Protein AF-A0A3D1ZH18-F1 (afdb_monomer_lite)

pLDDT: mean 95.54, std 3.6, range [78.88, 98.81]

Sequence (81 aa):
YATIKGFGEYGPQSDYKGFEFVAQAVGGAMATTGHPDRPPVSIAPGVGDSGSGLHAAIGILAALHKRERTDKGQKVEVSMQ

Radius of gyration: 15.37 Å; chains: 1; bounding box: 36×19×43 Å

Structure (mmCIF, N/CA/C/O backbone):
data_AF-A0A3D1ZH18-F1
#
_entry.id   AF-A0A3D1ZH18-F1
#
loop_
_atom_site.group_PDB
_atom_site.id
_atom_site.type_symbol
_atom_site.label_atom_id
_atom_site.label_alt_id
_atom_site.label_comp_id
_atom_site.label_asym_id
_atom_site.label_entity_id
_atom_site.label_seq_id
_atom_site.pdbx_PDB_ins_code
_atom_site.Cartn_x
_atom_site.Cartn_y
_atom_site.Cartn_z
_atom_site.occupancy
_atom_site.B_iso_or_equiv
_atom_site.auth_seq_id
_atom_site.auth_comp_id
_atom_site.auth_asym_id
_atom_site.auth_atom_id
_atom_site.pdbx_PDB_model_num
ATOM 1 N N . TYR A 1 1 ? -9.973 -4.006 12.744 1.00 96.50 1 TYR A N 1
ATOM 2 C CA . TYR A 1 1 ? -9.691 -4.902 11.605 1.00 96.50 1 TYR A CA 1
ATOM 3 C C . TYR A 1 1 ? -8.657 -4.214 10.737 1.00 96.50 1 TYR A C 1
ATOM 5 O O . TYR A 1 1 ? -8.821 -3.023 10.491 1.00 96.50 1 TYR A O 1
ATOM 13 N N . ALA A 1 2 ? -7.597 -4.918 10.349 1.00 97.81 2 ALA A N 1
ATOM 14 C CA . ALA A 1 2 ? -6.556 -4.389 9.477 1.00 97.81 2 ALA A CA 1
ATOM 15 C C . ALA A 1 2 ? -6.387 -5.318 8.273 1.00 97.81 2 ALA A C 1
ATOM 17 O O . ALA A 1 2 ? -6.491 -6.533 8.434 1.00 97.81 2 ALA A O 1
ATOM 18 N N . THR A 1 3 ? -6.157 -4.745 7.097 1.00 97.62 3 THR A N 1
ATOM 19 C CA . THR A 1 3 ? -5.957 -5.489 5.851 1.00 97.62 3 THR A CA 1
ATOM 20 C C . THR A 1 3 ? -4.811 -4.881 5.051 1.00 97.62 3 THR A C 1
ATOM 22 O O . THR A 1 3 ? -4.627 -3.662 5.050 1.00 97.62 3 THR A O 1
ATOM 25 N N . ILE A 1 4 ? -4.045 -5.744 4.390 1.00 97.62 4 ILE A N 1
ATOM 26 C CA . ILE A 1 4 ? -3.005 -5.368 3.435 1.00 97.62 4 ILE A CA 1
ATOM 27 C C . ILE A 1 4 ? -3.401 -5.984 2.095 1.00 97.62 4 ILE A C 1
ATOM 29 O O . ILE A 1 4 ? -3.694 -7.179 2.021 1.00 97.62 4 ILE A O 1
ATOM 33 N N . LYS A 1 5 ? -3.423 -5.169 1.043 1.00 96.62 5 LYS A N 1
ATOM 34 C CA . LYS A 1 5 ? -3.709 -5.595 -0.332 1.00 96.62 5 LYS A CA 1
ATOM 35 C C . LYS A 1 5 ? -2.660 -5.042 -1.284 1.00 96.62 5 LYS A C 1
ATOM 37 O O . LYS A 1 5 ? -2.082 -4.001 -1.017 1.00 96.62 5 LYS A O 1
ATOM 42 N N . GLY A 1 6 ? -2.482 -5.675 -2.444 1.00 96.56 6 GLY A N 1
ATOM 43 C CA . GLY A 1 6 ? -1.616 -5.133 -3.499 1.00 96.56 6 GLY A CA 1
ATOM 44 C C . GLY A 1 6 ? -1.994 -3.703 -3.893 1.00 96.56 6 GLY A C 1
ATOM 45 O O . GLY A 1 6 ? -1.165 -2.803 -3.825 1.00 96.56 6 GLY A O 1
ATOM 46 N N . PHE A 1 7 ? -3.273 -3.500 -4.216 1.00 97.06 7 PHE A N 1
ATOM 47 C CA . PHE A 1 7 ? -3.798 -2.264 -4.810 1.00 97.06 7 PHE A CA 1
ATOM 48 C C . PHE A 1 7 ? -4.974 -1.659 -4.020 1.00 97.06 7 PHE A C 1
ATOM 50 O O . PHE A 1 7 ? -5.776 -0.915 -4.574 1.00 97.06 7 PHE A O 1
ATOM 57 N N . GLY A 1 8 ? -5.105 -2.000 -2.734 1.00 95.50 8 GLY A N 1
ATOM 58 C CA . GLY A 1 8 ? -6.241 -1.573 -1.907 1.00 95.50 8 GLY A CA 1
ATOM 59 C C . GLY A 1 8 ? -7.544 -2.322 -2.208 1.00 95.50 8 GLY A C 1
ATOM 60 O O . GLY A 1 8 ? -7.591 -3.262 -3.006 1.00 95.50 8 GLY A O 1
ATOM 61 N N . GLU A 1 9 ? -8.614 -1.965 -1.504 1.00 95.31 9 GLU A N 1
ATOM 62 C CA . GLU A 1 9 ? -9.928 -2.603 -1.652 1.00 95.31 9 GLU A CA 1
ATOM 63 C C . GLU A 1 9 ? -10.824 -1.976 -2.716 1.00 95.31 9 GLU A C 1
ATOM 65 O O . GLU A 1 9 ? -11.835 -2.573 -3.084 1.00 95.31 9 GLU A O 1
ATOM 70 N N . TYR A 1 10 ? -10.463 -0.797 -3.210 1.00 95.06 10 TYR A N 1
ATOM 71 C CA . TYR A 1 10 ? -11.242 -0.033 -4.173 1.00 95.06 10 TYR A CA 1
ATOM 72 C C . TYR A 1 10 ? -10.361 0.479 -5.313 1.00 95.06 10 TYR A C 1
ATOM 74 O O . TYR A 1 10 ? -9.138 0.515 -5.219 1.00 95.06 10 TYR A O 1
ATOM 82 N N . GLY A 1 11 ? -11.005 0.910 -6.395 1.00 94.88 11 GLY A N 1
ATOM 83 C CA . GLY A 1 11 ? -10.327 1.416 -7.584 1.00 94.88 11 GLY A CA 1
ATOM 84 C C . GLY A 1 11 ? -10.126 0.350 -8.666 1.00 94.88 11 GLY A C 1
ATOM 85 O O . GLY A 1 11 ? -10.444 -0.820 -8.472 1.00 94.88 11 GLY A O 1
ATOM 86 N N . PRO A 1 12 ? -9.615 0.750 -9.839 1.00 96.25 12 PRO A N 1
ATOM 87 C CA . PRO A 1 12 ? -9.610 -0.088 -11.041 1.00 96.25 12 PRO A CA 1
ATOM 88 C C . PRO A 1 12 ? -8.711 -1.330 -10.945 1.00 96.25 12 PRO A C 1
ATOM 90 O O . PRO A 1 12 ? -8.849 -2.239 -11.756 1.00 96.25 12 PRO A O 1
ATOM 93 N N . GLN A 1 13 ? -7.784 -1.369 -9.984 1.00 95.94 13 GLN A N 1
ATOM 94 C CA . GLN A 1 13 ? -6.801 -2.445 -9.819 1.00 95.94 13 GLN A CA 1
ATOM 95 C C . GLN A 1 13 ? -7.048 -3.295 -8.560 1.00 95.94 13 GLN A C 1
ATOM 97 O O . GLN A 1 13 ? -6.243 -4.174 -8.266 1.00 95.94 13 GLN A O 1
ATOM 102 N N . SER A 1 14 ? -8.145 -3.080 -7.820 1.00 96.38 14 SER A N 1
ATOM 103 C CA . SER A 1 14 ? -8.407 -3.721 -6.513 1.00 96.38 14 SER A CA 1
ATOM 104 C C . SER A 1 14 ? -8.445 -5.255 -6.536 1.00 96.38 14 SER A C 1
ATOM 106 O O . SER A 1 14 ? -8.255 -5.902 -5.499 1.00 96.38 14 SER A O 1
ATOM 108 N N . ASP A 1 15 ? -8.698 -5.829 -7.714 1.00 96.44 15 ASP A N 1
ATOM 109 C CA . ASP A 1 15 ? -8.792 -7.274 -7.946 1.00 96.44 15 ASP A CA 1
ATOM 110 C C . ASP A 1 15 ? -7.467 -7.888 -8.422 1.00 96.44 15 ASP A C 1
ATOM 112 O O . ASP A 1 15 ? -7.349 -9.107 -8.579 1.00 96.44 15 ASP A O 1
ATOM 116 N N . TYR A 1 16 ? -6.443 -7.064 -8.653 1.00 96.50 16 TYR A N 1
ATOM 117 C CA . TYR A 1 16 ? -5.134 -7.541 -9.077 1.00 96.50 16 TYR A CA 1
ATOM 118 C C . TYR A 1 16 ? -4.375 -8.137 -7.891 1.00 96.50 16 TYR A C 1
ATOM 120 O O . TYR A 1 16 ? -4.420 -7.647 -6.760 1.00 96.50 16 TYR A O 1
ATOM 128 N N . LYS A 1 17 ? -3.625 -9.209 -8.158 1.00 93.75 17 LYS A N 1
ATOM 129 C CA . LYS A 1 17 ? -2.743 -9.814 -7.156 1.00 93.75 17 LYS A CA 1
ATOM 130 C C . LYS A 1 17 ? -1.506 -8.935 -6.967 1.00 93.75 17 LYS A C 1
ATOM 132 O O . LYS A 1 17 ? -0.828 -8.612 -7.940 1.00 93.75 17 LYS A O 1
ATOM 137 N N . GLY A 1 18 ? -1.210 -8.583 -5.719 1.00 92.50 18 GLY A N 1
ATOM 138 C CA . GLY A 1 18 ? 0.030 -7.914 -5.328 1.00 92.50 18 GLY A CA 1
ATOM 139 C C . GLY A 1 18 ? 1.044 -8.913 -4.787 1.00 92.50 18 GLY A C 1
ATOM 140 O O . GLY A 1 18 ? 0.691 -9.779 -3.993 1.00 92.50 18 GLY A O 1
ATOM 141 N N . PHE A 1 19 ? 2.289 -8.772 -5.224 1.00 93.44 19 PHE A N 1
ATOM 142 C CA . PHE A 1 19 ? 3.464 -9.462 -4.693 1.00 93.44 19 PHE A CA 1
ATOM 143 C C . PHE A 1 19 ? 4.607 -8.452 -4.628 1.00 93.44 19 PHE A C 1
ATOM 145 O O . PHE A 1 19 ? 4.562 -7.455 -5.352 1.00 93.44 19 PHE A O 1
ATOM 152 N N . GLU A 1 20 ? 5.637 -8.733 -3.832 1.00 94.94 20 GLU A N 1
ATOM 153 C CA . GLU A 1 20 ? 6.804 -7.868 -3.614 1.00 94.94 20 GLU A CA 1
ATOM 154 C C . GLU A 1 20 ? 7.248 -7.075 -4.859 1.00 94.94 20 GLU A C 1
ATOM 156 O O . GLU A 1 20 ? 7.187 -5.848 -4.883 1.00 94.94 20 GLU A O 1
ATOM 161 N N . PHE A 1 21 ? 7.635 -7.761 -5.939 1.00 94.69 21 PHE A N 1
ATOM 162 C CA . PHE A 1 21 ? 8.162 -7.094 -7.136 1.00 94.69 21 PHE A CA 1
ATOM 163 C C . PHE A 1 21 ? 7.111 -6.292 -7.906 1.00 94.69 21 PHE A C 1
ATOM 165 O O . PHE A 1 21 ? 7.442 -5.284 -8.526 1.00 94.69 21 PHE A O 1
ATOM 172 N N . VAL A 1 22 ? 5.843 -6.713 -7.857 1.00 95.19 22 VAL A N 1
ATOM 173 C CA . VAL A 1 22 ? 4.744 -5.950 -8.462 1.00 95.19 22 VAL A CA 1
ATOM 174 C C . VAL A 1 22 ? 4.590 -4.632 -7.716 1.00 95.19 22 VAL A C 1
ATOM 176 O O . VAL A 1 22 ? 4.565 -3.589 -8.358 1.00 95.19 22 VAL 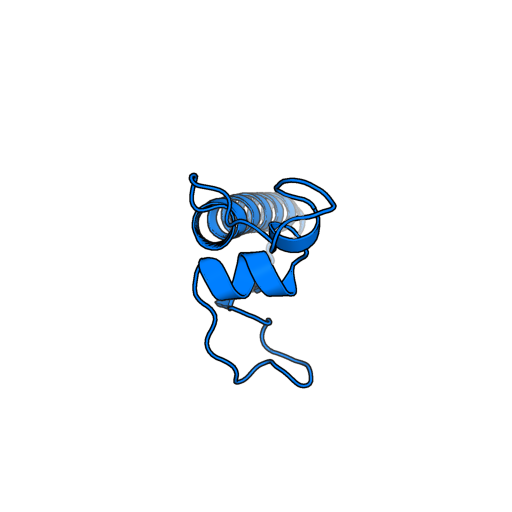A O 1
ATOM 179 N N . ALA A 1 23 ? 4.565 -4.674 -6.382 1.00 95.38 23 ALA A N 1
ATOM 180 C CA . ALA A 1 23 ? 4.466 -3.493 -5.531 1.00 95.38 23 ALA A CA 1
ATOM 181 C C . ALA A 1 23 ? 5.621 -2.513 -5.774 1.00 95.38 23 ALA A C 1
ATOM 183 O O . ALA A 1 23 ? 5.383 -1.334 -6.020 1.00 95.38 23 ALA A O 1
ATOM 184 N N . GLN A 1 24 ? 6.866 -3.002 -5.829 1.00 96.00 24 GLN A N 1
ATOM 185 C CA . GLN A 1 24 ? 8.010 -2.139 -6.137 1.00 96.00 24 GLN A CA 1
ATOM 186 C C . GLN A 1 24 ? 7.924 -1.493 -7.528 1.00 96.00 24 GLN A C 1
ATOM 188 O O . GLN A 1 24 ? 8.340 -0.344 -7.705 1.00 96.00 24 GLN A O 1
ATOM 193 N N . ALA A 1 25 ? 7.423 -2.228 -8.524 1.00 94.62 25 ALA A N 1
ATOM 194 C CA . ALA A 1 25 ? 7.270 -1.712 -9.877 1.00 94.62 25 ALA A CA 1
ATOM 195 C C . ALA A 1 25 ? 6.186 -0.628 -9.940 1.00 94.62 25 ALA A C 1
ATOM 197 O O . ALA A 1 25 ? 6.430 0.454 -10.472 1.00 94.62 25 ALA A O 1
ATOM 198 N N . VAL A 1 26 ? 5.005 -0.898 -9.374 1.00 95.38 26 VAL A N 1
ATOM 199 C CA . VAL A 1 26 ? 3.858 0.019 -9.454 1.00 95.38 26 VAL A CA 1
ATOM 200 C C . VAL A 1 26 ? 3.964 1.212 -8.501 1.00 95.38 26 VAL A C 1
ATOM 202 O O . VAL A 1 26 ? 3.380 2.256 -8.791 1.00 95.38 26 VAL A O 1
ATOM 205 N N . GLY A 1 27 ? 4.729 1.084 -7.414 1.00 93.31 27 GLY A N 1
ATOM 206 C CA . GLY A 1 27 ? 5.031 2.160 -6.463 1.00 93.31 27 GLY A CA 1
ATOM 207 C C . GLY A 1 27 ? 6.196 3.062 -6.883 1.00 93.31 27 GLY A C 1
ATOM 208 O O . GLY A 1 27 ? 6.558 3.997 -6.175 1.00 93.31 27 GLY A O 1
ATOM 209 N N . GLY A 1 28 ? 6.824 2.787 -8.033 1.00 94.94 28 GLY A N 1
ATOM 210 C CA . GLY A 1 28 ? 7.912 3.603 -8.589 1.00 94.94 28 GLY A CA 1
ATOM 211 C C . GLY A 1 28 ? 9.291 3.372 -7.957 1.00 94.94 28 GLY A C 1
ATOM 212 O O . GLY A 1 28 ? 10.279 3.968 -8.396 1.00 94.94 28 GLY A O 1
ATOM 213 N N . ALA A 1 29 ? 9.400 2.467 -6.983 1.00 94.38 29 ALA A N 1
ATOM 214 C CA . ALA A 1 29 ? 10.664 2.124 -6.338 1.00 94.38 29 ALA A CA 1
ATOM 215 C C . ALA A 1 29 ? 11.677 1.549 -7.345 1.00 94.38 29 ALA A C 1
ATOM 217 O O . ALA A 1 29 ? 12.833 1.968 -7.369 1.00 94.38 29 ALA A O 1
ATOM 218 N N . MET A 1 30 ? 11.236 0.658 -8.243 1.00 94.88 30 MET A N 1
ATOM 219 C CA . MET A 1 30 ? 12.112 0.137 -9.304 1.00 94.88 30 MET A CA 1
ATOM 220 C C . MET A 1 30 ? 12.511 1.226 -10.301 1.00 94.88 30 MET A C 1
ATOM 222 O O . MET A 1 30 ? 13.658 1.267 -10.735 1.00 94.88 30 MET A O 1
ATOM 226 N N . ALA A 1 31 ? 11.585 2.125 -10.652 1.00 94.06 31 ALA A N 1
ATOM 227 C CA . ALA A 1 31 ? 11.833 3.187 -11.629 1.00 94.06 31 ALA A CA 1
ATOM 228 C C . ALA A 1 31 ? 12.906 4.186 -11.165 1.00 94.06 31 ALA A C 1
ATOM 230 O O . ALA A 1 31 ? 13.571 4.805 -11.990 1.00 94.06 31 ALA A O 1
ATOM 231 N N . THR A 1 32 ? 13.085 4.328 -9.851 1.00 94.06 32 THR A N 1
ATOM 232 C CA . THR A 1 32 ? 14.066 5.235 -9.239 1.00 94.06 32 THR A CA 1
ATOM 233 C C . THR A 1 32 ? 15.330 4.524 -8.746 1.00 94.06 32 THR A C 1
ATOM 235 O O . THR A 1 32 ? 16.244 5.180 -8.249 1.00 94.06 32 THR A O 1
ATOM 238 N N . THR A 1 33 ? 15.421 3.200 -8.913 1.00 94.44 33 THR A N 1
ATOM 239 C CA . THR A 1 33 ? 16.551 2.386 -8.446 1.00 94.44 33 THR A CA 1
ATOM 240 C C . THR A 1 33 ? 17.335 1.803 -9.620 1.00 94.44 33 THR A C 1
ATOM 242 O O . THR A 1 33 ? 16.792 1.088 -10.461 1.00 94.44 33 THR A O 1
ATOM 245 N N . GLY A 1 34 ? 18.648 2.048 -9.646 1.00 93.69 34 GLY A N 1
ATOM 246 C CA . GLY A 1 34 ? 19.554 1.528 -10.670 1.00 93.69 34 GLY A CA 1
ATOM 247 C C . GLY A 1 34 ? 20.376 2.632 -11.329 1.00 93.69 34 GLY A C 1
ATOM 248 O O . GLY A 1 34 ? 20.764 3.596 -10.676 1.00 93.69 34 GLY A O 1
ATOM 249 N N . HIS A 1 35 ? 20.670 2.464 -12.619 1.00 96.06 35 HIS A N 1
ATOM 250 C CA . HIS A 1 35 ? 21.409 3.443 -13.422 1.00 96.06 35 HIS A CA 1
ATOM 251 C C . HIS A 1 35 ? 20.513 3.946 -14.564 1.00 96.06 35 HIS A C 1
ATOM 253 O O . HIS A 1 35 ? 19.793 3.120 -15.124 1.00 96.06 35 HIS A O 1
ATOM 259 N N . PRO A 1 36 ? 20.588 5.233 -14.957 1.00 92.62 36 PRO A N 1
ATOM 260 C CA . PRO A 1 36 ? 19.706 5.817 -15.977 1.00 92.62 36 PRO A CA 1
ATOM 261 C C . PRO A 1 36 ? 19.684 5.068 -17.318 1.00 92.62 36 PRO A C 1
ATOM 263 O O . PRO A 1 36 ? 18.633 4.946 -17.936 1.00 92.62 36 PRO A O 1
ATOM 266 N N . ASP A 1 37 ? 20.828 4.520 -17.736 1.00 96.12 37 ASP A N 1
ATOM 267 C CA . ASP A 1 37 ? 20.987 3.837 -19.028 1.00 96.12 37 ASP A CA 1
ATOM 268 C C . ASP A 1 37 ? 20.768 2.315 -18.944 1.00 96.12 37 ASP A C 1
ATOM 270 O O . ASP A 1 37 ? 21.191 1.557 -19.821 1.00 96.12 37 ASP A O 1
ATOM 274 N N . ARG A 1 38 ? 20.165 1.827 -17.853 1.00 95.88 38 ARG A N 1
ATOM 275 C CA . ARG A 1 38 ? 19.901 0.401 -17.621 1.00 95.88 38 ARG A CA 1
ATOM 276 C C . ARG A 1 38 ? 18.435 0.169 -17.250 1.00 95.88 38 ARG A C 1
ATOM 278 O O . ARG A 1 38 ? 17.774 1.083 -16.768 1.00 95.88 38 ARG A O 1
ATOM 285 N N . PRO A 1 39 ? 17.918 -1.058 -17.439 1.00 95.81 39 PRO A N 1
ATOM 286 C CA . PRO A 1 39 ? 16.581 -1.400 -16.973 1.00 95.81 39 PRO A CA 1
ATOM 287 C C . PRO A 1 39 ? 16.396 -1.157 -15.460 1.00 95.81 39 PRO A C 1
ATOM 289 O O . PRO A 1 39 ? 17.370 -1.295 -14.709 1.00 95.81 39 PRO A O 1
ATOM 292 N N . PRO A 1 40 ? 15.159 -0.863 -15.009 1.00 94.56 40 PRO A N 1
ATOM 293 C CA . PRO A 1 40 ? 14.807 -0.746 -13.593 1.00 94.56 40 PRO A CA 1
ATOM 294 C C . PRO A 1 40 ? 15.244 -1.959 -12.769 1.00 94.56 40 PRO A C 1
ATOM 296 O O . PRO A 1 40 ? 15.136 -3.099 -13.228 1.00 94.56 40 PRO A O 1
ATOM 299 N N . VAL A 1 41 ? 15.690 -1.725 -11.533 1.00 94.31 41 VAL A N 1
ATOM 300 C CA . VAL A 1 41 ? 16.188 -2.785 -10.643 1.00 94.31 41 VAL A CA 1
ATOM 301 C C . VAL A 1 41 ? 15.340 -2.858 -9.377 1.00 94.31 41 VAL A C 1
ATOM 303 O O . VAL A 1 41 ? 14.971 -1.839 -8.802 1.00 94.31 41 VAL A O 1
ATOM 306 N N . SER A 1 42 ? 15.037 -4.076 -8.927 1.00 91.75 42 SER A N 1
ATOM 307 C CA . SER A 1 42 ? 14.357 -4.307 -7.651 1.00 91.75 42 SER A CA 1
ATOM 308 C C . SER A 1 42 ? 15.273 -4.036 -6.459 1.00 91.75 42 SER A C 1
ATOM 310 O O . SER A 1 42 ? 16.460 -4.364 -6.483 1.00 91.75 42 SER A O 1
ATOM 312 N N . ILE A 1 43 ? 14.703 -3.528 -5.374 1.00 91.31 43 ILE A N 1
ATOM 313 C CA . ILE A 1 43 ? 15.390 -3.295 -4.107 1.00 91.31 43 ILE A CA 1
ATOM 314 C C . ILE A 1 43 ? 15.373 -4.593 -3.283 1.00 91.31 43 ILE A C 1
ATOM 316 O O . ILE A 1 43 ? 14.323 -5.204 -3.086 1.00 91.31 43 ILE A O 1
ATOM 320 N N . ALA A 1 44 ? 16.536 -5.014 -2.782 1.00 78.88 44 ALA A N 1
ATOM 321 C CA . ALA A 1 44 ? 16.705 -6.283 -2.067 1.00 78.88 44 ALA A CA 1
ATOM 322 C C . ALA A 1 44 ? 15.922 -6.465 -0.740 1.00 78.88 44 ALA A C 1
ATOM 324 O O . ALA A 1 44 ? 15.530 -7.597 -0.469 1.00 78.88 44 ALA A O 1
ATOM 325 N N . PRO A 1 45 ? 15.675 -5.446 0.112 1.00 79.06 45 PRO A N 1
ATOM 326 C CA . PRO A 1 45 ? 15.139 -5.663 1.456 1.00 79.06 45 PRO A CA 1
ATOM 327 C C . PRO A 1 45 ? 13.623 -5.932 1.513 1.00 79.06 45 PRO A C 1
ATOM 329 O O . PRO A 1 45 ? 13.043 -5.835 2.589 1.00 79.06 45 PRO A O 1
ATOM 332 N N . GLY A 1 46 ? 12.972 -6.282 0.398 1.00 84.38 46 GLY A N 1
ATOM 333 C CA . GLY A 1 46 ? 11.547 -6.632 0.398 1.00 84.38 46 GLY A CA 1
ATOM 334 C C . GLY A 1 46 ? 10.662 -5.462 0.842 1.00 84.38 46 GLY A C 1
ATOM 335 O O . GLY A 1 46 ? 9.909 -5.575 1.811 1.00 84.38 46 GLY A O 1
ATOM 336 N N . VAL A 1 47 ? 10.848 -4.294 0.218 1.00 89.38 47 VAL A N 1
ATOM 337 C CA . VAL A 1 47 ? 10.207 -3.039 0.639 1.00 89.38 47 VAL A CA 1
ATOM 338 C C . VAL A 1 47 ? 8.692 -3.035 0.423 1.00 89.38 47 VAL A C 1
ATOM 340 O O . VAL A 1 47 ? 8.008 -2.307 1.134 1.00 89.38 47 VAL A O 1
ATOM 343 N N . GLY A 1 48 ? 8.154 -3.842 -0.495 1.00 93.31 48 GLY A N 1
ATOM 344 C CA . GLY A 1 48 ? 6.708 -3.974 -0.690 1.00 93.31 48 GLY A CA 1
ATOM 345 C C . GLY A 1 48 ? 6.041 -4.700 0.481 1.00 93.31 48 GLY A C 1
ATOM 346 O O . GLY A 1 48 ? 5.123 -4.174 1.110 1.00 93.31 48 GLY A O 1
ATOM 347 N N . ASP A 1 49 ? 6.544 -5.879 0.829 1.00 94.81 49 ASP A N 1
ATOM 348 C CA . ASP A 1 49 ? 6.034 -6.750 1.883 1.00 94.81 49 ASP A CA 1
ATOM 349 C C . ASP A 1 49 ? 6.335 -6.153 3.265 1.00 94.81 49 ASP A C 1
ATOM 351 O O . ASP A 1 49 ? 5.429 -5.879 4.056 1.00 94.81 49 ASP A O 1
ATOM 355 N N . SER A 1 50 ? 7.610 -5.878 3.555 1.00 94.75 50 SER A N 1
ATOM 356 C CA . SER A 1 50 ? 8.015 -5.358 4.868 1.00 94.75 50 SER A CA 1
ATOM 357 C C . SER A 1 50 ? 7.568 -3.911 5.071 1.00 94.75 50 SER A C 1
ATOM 359 O O . SER A 1 50 ? 7.161 -3.536 6.173 1.00 94.75 50 SER A O 1
ATOM 361 N N . GLY A 1 51 ? 7.606 -3.091 4.015 1.00 95.38 51 GLY A N 1
ATOM 362 C CA . GLY A 1 51 ? 7.165 -1.700 4.080 1.00 95.38 51 GLY A CA 1
ATOM 363 C C . GLY A 1 51 ? 5.666 -1.588 4.330 1.00 95.38 51 GLY A C 1
ATOM 364 O O . GLY A 1 51 ? 5.264 -0.846 5.229 1.00 95.38 51 GLY A O 1
ATOM 365 N N . SER A 1 52 ? 4.836 -2.357 3.618 1.00 96.75 52 SER A N 1
ATOM 366 C CA . SER A 1 52 ? 3.387 -2.380 3.872 1.00 96.75 52 SER A CA 1
ATOM 367 C C . SER A 1 52 ? 3.055 -2.938 5.261 1.00 96.75 52 SER A C 1
ATOM 369 O O . SER A 1 52 ? 2.196 -2.386 5.951 1.00 96.75 52 SER A O 1
ATOM 371 N N . GLY A 1 53 ? 3.793 -3.950 5.736 1.00 97.31 53 GLY A N 1
ATOM 372 C CA . GLY A 1 53 ? 3.683 -4.461 7.104 1.00 97.31 53 GLY A CA 1
ATOM 373 C C . GLY A 1 53 ? 3.961 -3.395 8.170 1.00 97.31 53 GLY A C 1
ATOM 374 O O . GLY A 1 53 ? 3.187 -3.249 9.121 1.00 97.31 53 GLY A O 1
ATOM 375 N N . LEU A 1 54 ? 5.017 -2.595 7.993 1.00 97.88 54 LEU A N 1
ATOM 376 C CA . LEU A 1 54 ? 5.340 -1.496 8.906 1.00 97.88 54 LEU A CA 1
ATOM 377 C C . LEU A 1 54 ? 4.259 -0.404 8.890 1.00 97.88 54 LEU A C 1
ATOM 379 O O . LEU A 1 54 ? 3.835 0.055 9.951 1.00 97.88 54 LEU A O 1
ATOM 383 N N . HIS A 1 55 ? 3.758 -0.028 7.711 1.00 98.19 55 HIS A N 1
ATOM 384 C CA . HIS A 1 55 ? 2.662 0.939 7.594 1.00 98.19 55 HIS A CA 1
ATOM 385 C C . HIS A 1 55 ? 1.372 0.427 8.246 1.00 98.19 55 HIS A C 1
ATOM 387 O O . HIS A 1 55 ? 0.682 1.187 8.929 1.00 98.19 55 HIS A O 1
ATOM 393 N N . ALA A 1 56 ? 1.068 -0.867 8.116 1.00 98.50 56 ALA A N 1
ATOM 394 C CA . ALA A 1 56 ? -0.079 -1.476 8.780 1.00 98.50 56 ALA A CA 1
ATOM 395 C C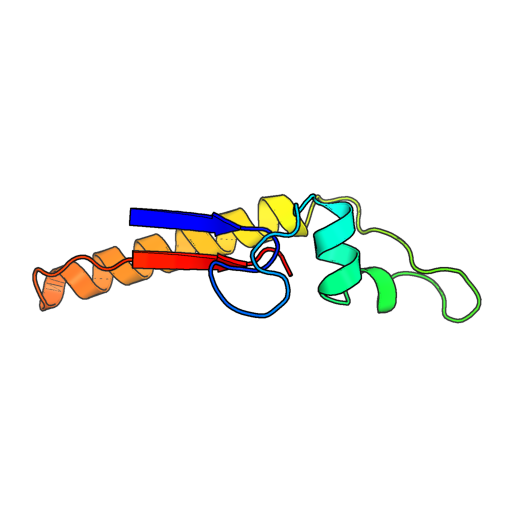 . ALA A 1 56 ? 0.073 -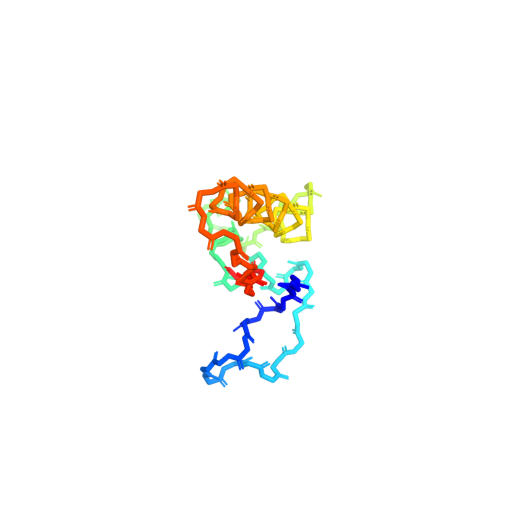1.444 10.306 1.00 98.50 56 ALA A C 1
ATOM 397 O O . ALA A 1 56 ? -0.874 -1.077 11.004 1.00 98.50 56 ALA A O 1
ATOM 398 N N . ALA A 1 57 ? 1.264 -1.751 10.832 1.00 98.62 57 ALA A N 1
ATOM 399 C CA . ALA A 1 57 ? 1.548 -1.646 12.261 1.00 98.62 57 ALA A CA 1
ATOM 400 C C . ALA A 1 57 ? 1.345 -0.209 12.774 1.00 98.62 57 ALA A C 1
ATOM 402 O O . ALA A 1 57 ? 0.646 -0.005 13.768 1.00 98.62 57 ALA A O 1
ATOM 403 N N . ILE A 1 58 ? 1.869 0.791 12.057 1.00 98.75 58 ILE A N 1
ATOM 404 C CA . ILE A 1 58 ? 1.676 2.214 12.378 1.00 98.75 58 ILE A CA 1
ATOM 405 C C . ILE A 1 58 ? 0.183 2.576 12.376 1.00 98.75 58 ILE A C 1
ATOM 407 O O . ILE A 1 58 ? -0.311 3.175 13.334 1.00 98.75 58 ILE A O 1
ATOM 411 N N . GLY A 1 59 ? -0.564 2.174 11.344 1.00 98.62 59 GLY A N 1
ATOM 412 C CA . GLY A 1 59 ? -2.001 2.437 11.240 1.00 98.62 59 GLY A CA 1
ATOM 413 C C . GLY A 1 59 ? -2.819 1.785 12.362 1.00 98.62 59 GLY A C 1
ATOM 414 O O . GLY A 1 59 ? -3.737 2.405 12.904 1.00 98.62 59 GLY A O 1
ATOM 415 N N . ILE A 1 60 ? -2.466 0.560 12.767 1.00 98.81 60 ILE A N 1
ATOM 416 C CA . ILE A 1 60 ? -3.090 -0.138 13.901 1.00 98.81 60 ILE A CA 1
ATOM 417 C C . ILE A 1 60 ? -2.823 0.612 15.208 1.00 98.81 60 ILE A C 1
ATOM 419 O O . ILE A 1 60 ? -3.762 0.852 15.969 1.00 98.81 60 ILE A O 1
ATOM 423 N N . LEU A 1 61 ? -1.578 1.022 15.461 1.00 98.75 61 LEU A N 1
ATOM 424 C CA . LEU A 1 61 ? -1.224 1.793 16.656 1.00 98.75 61 LEU A CA 1
ATOM 425 C C . LEU A 1 61 ? -1.976 3.131 16.699 1.00 98.75 61 LEU A C 1
ATOM 427 O O . LEU A 1 61 ? -2.548 3.484 17.731 1.00 98.75 61 LEU A O 1
ATOM 431 N N . ALA A 1 62 ? -2.076 3.833 15.566 1.00 98.69 62 ALA A N 1
ATOM 432 C CA . ALA A 1 62 ? -2.862 5.060 15.456 1.00 98.69 62 ALA A CA 1
ATOM 433 C C . ALA A 1 62 ? -4.360 4.821 15.734 1.00 98.69 62 ALA A C 1
ATOM 435 O O . ALA A 1 62 ? -5.006 5.609 16.429 1.00 98.69 62 ALA A O 1
ATOM 436 N N . ALA A 1 63 ? -4.921 3.712 15.242 1.00 98.69 63 ALA A N 1
ATOM 437 C CA . ALA A 1 63 ? -6.304 3.328 15.515 1.00 98.69 63 ALA A CA 1
ATOM 438 C C . ALA A 1 63 ? -6.553 3.014 16.995 1.00 98.69 63 ALA A C 1
ATOM 440 O O . ALA A 1 63 ? -7.580 3.429 17.536 1.00 98.69 63 ALA A O 1
ATOM 441 N N . LEU A 1 64 ? -5.618 2.332 17.661 1.00 98.62 64 LEU A N 1
ATOM 442 C CA . LEU A 1 64 ? -5.689 2.078 19.100 1.00 98.62 64 LEU A CA 1
ATOM 443 C C . LEU A 1 64 ? -5.627 3.384 19.896 1.00 98.62 64 LEU A C 1
ATOM 445 O O . LEU A 1 64 ? -6.471 3.600 20.763 1.00 98.62 64 LEU A O 1
ATOM 449 N N . HIS A 1 65 ? -4.722 4.294 19.537 1.00 98.50 65 HIS A N 1
ATOM 450 C CA . HIS A 1 65 ? -4.604 5.591 20.202 1.00 98.50 65 HIS A CA 1
ATOM 451 C C . HIS A 1 65 ? -5.854 6.473 20.033 1.00 98.50 65 HIS A C 1
ATOM 453 O O . HIS A 1 65 ? -6.283 7.172 20.952 1.00 98.50 65 HIS A O 1
ATOM 459 N N . LYS A 1 66 ? -6.495 6.438 18.859 1.00 98.56 66 LYS A N 1
ATOM 460 C CA . LYS A 1 66 ? -7.785 7.112 18.646 1.00 98.56 66 LYS A CA 1
ATOM 461 C C . LYS A 1 66 ? -8.898 6.472 19.481 1.00 98.56 66 LYS A C 1
ATOM 463 O O . LYS A 1 66 ? -9.762 7.184 20.004 1.00 98.56 66 LYS A O 1
ATOM 468 N N . ARG A 1 67 ? -8.895 5.142 19.611 1.00 98.56 67 ARG A N 1
ATOM 469 C CA . ARG A 1 67 ? -9.893 4.408 20.397 1.00 98.56 67 ARG A CA 1
ATOM 470 C C . ARG A 1 67 ? -9.875 4.834 21.865 1.00 98.56 67 ARG A C 1
ATOM 472 O O . ARG A 1 67 ? -10.948 4.981 22.426 1.00 98.56 67 ARG A O 1
ATOM 479 N N . GLU A 1 68 ? -8.714 5.142 22.446 1.00 98.50 68 GLU A N 1
ATOM 480 C CA . GLU A 1 68 ? -8.605 5.632 23.838 1.00 98.50 68 GLU A CA 1
ATOM 481 C C . GLU A 1 68 ? -9.474 6.868 24.128 1.00 98.50 68 GLU A C 1
ATOM 483 O O . GLU A 1 68 ? -9.920 7.056 25.253 1.00 98.50 68 GLU A O 1
ATOM 488 N N . ARG A 1 69 ? -9.740 7.706 23.117 1.00 98.31 69 ARG A N 1
ATOM 489 C CA . ARG A 1 69 ? -10.540 8.937 23.267 1.00 98.31 69 ARG A CA 1
ATOM 490 C C . ARG A 1 69 ? -11.976 8.810 22.780 1.00 98.31 69 ARG A C 1
ATOM 492 O O . ARG A 1 69 ? -12.815 9.630 23.129 1.00 98.31 69 ARG A O 1
ATOM 499 N N . THR A 1 70 ? -12.235 7.854 21.895 1.00 98.31 70 THR A N 1
ATOM 500 C CA . THR A 1 70 ? -13.508 7.763 21.162 1.00 98.31 70 THR A CA 1
ATOM 501 C C . THR A 1 70 ? -14.301 6.507 21.481 1.00 98.31 70 THR A C 1
ATOM 503 O O .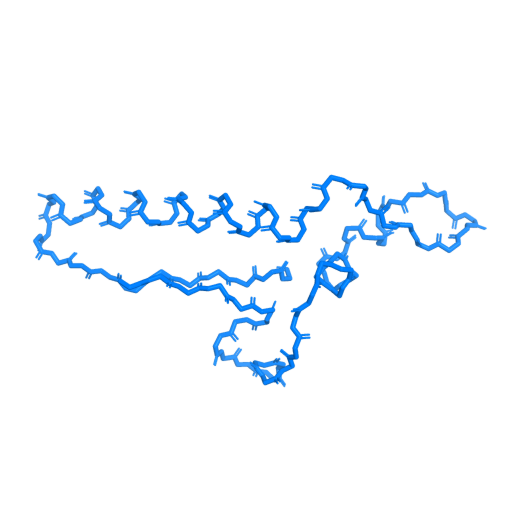 THR A 1 70 ? -15.449 6.409 21.057 1.00 98.31 70 THR A O 1
ATOM 506 N N . ASP A 1 71 ? -13.670 5.540 22.152 1.00 98.06 71 ASP A N 1
ATOM 50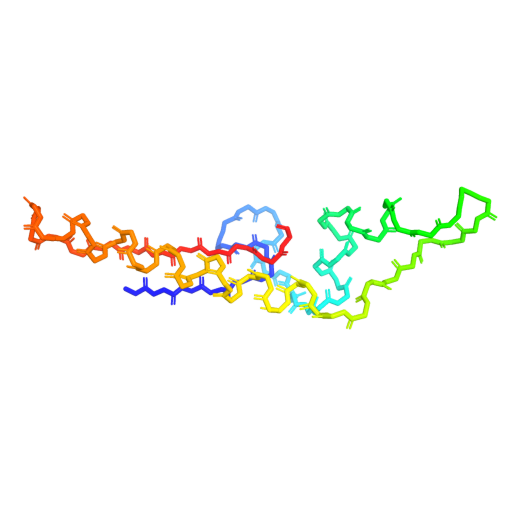7 C CA . ASP A 1 71 ? -14.153 4.179 22.398 1.00 98.06 71 ASP A CA 1
ATOM 508 C C . ASP A 1 71 ? -14.594 3.425 21.127 1.00 98.06 71 ASP A C 1
ATOM 510 O O . ASP A 1 71 ? -15.300 2.421 21.153 1.00 98.06 71 ASP A O 1
ATOM 514 N N . LYS A 1 72 ? -14.160 3.907 19.958 1.00 98.31 72 LYS A N 1
ATOM 515 C CA . LYS A 1 72 ? -14.521 3.354 18.654 1.00 98.31 72 LYS A CA 1
ATOM 516 C C . LYS A 1 72 ? -13.291 2.799 17.960 1.00 98.31 72 LYS A C 1
ATOM 518 O O . LYS A 1 72 ? -12.297 3.495 17.757 1.00 98.31 72 LYS A O 1
ATOM 523 N N . GLY A 1 73 ? -13.381 1.534 17.557 1.00 97.75 73 GLY A N 1
ATOM 524 C CA . GLY A 1 73 ? -12.441 0.952 16.607 1.00 97.75 73 GLY A CA 1
ATOM 525 C C . GLY A 1 73 ? -12.601 1.557 15.210 1.00 97.75 73 GLY A C 1
ATOM 526 O O . GLY A 1 73 ? -13.585 2.232 14.907 1.00 97.75 73 GLY A O 1
ATOM 527 N N . GLN A 1 74 ? -11.634 1.286 14.339 1.00 98.00 74 GLN A N 1
ATOM 528 C CA . GLN A 1 74 ? -11.724 1.610 12.917 1.00 98.00 74 GLN A CA 1
ATOM 529 C C . GLN A 1 74 ? -11.062 0.523 12.070 1.00 98.00 74 GLN A C 1
ATOM 531 O O . GLN A 1 74 ? -10.291 -0.305 12.571 1.00 98.00 74 GLN A O 1
ATOM 536 N N . LYS A 1 75 ? -11.409 0.511 10.785 1.00 98.06 75 LYS A N 1
ATOM 537 C CA . LYS A 1 75 ? -10.713 -0.277 9.776 1.00 98.06 75 LYS A CA 1
ATOM 538 C C . LYS A 1 75 ? -9.418 0.435 9.390 1.00 98.06 75 LYS A C 1
ATOM 540 O O . LYS A 1 75 ? -9.422 1.650 9.227 1.00 98.06 75 LYS A O 1
ATOM 545 N N . VAL A 1 76 ? -8.339 -0.329 9.268 1.00 98.38 76 VAL A N 1
ATOM 546 C CA . VAL A 1 76 ? -7.053 0.124 8.725 1.00 98.38 76 VAL A CA 1
ATOM 547 C C . VAL A 1 76 ? -6.807 -0.649 7.436 1.00 98.38 76 VAL A C 1
ATOM 549 O O . VAL A 1 76 ? -6.915 -1.874 7.425 1.00 98.38 76 VAL A O 1
ATOM 552 N N . GLU A 1 77 ? -6.503 0.061 6.361 1.00 97.75 77 GLU A N 1
ATOM 553 C CA . GLU A 1 77 ? -6.194 -0.513 5.055 1.00 97.75 77 GLU A CA 1
ATOM 554 C C . GLU A 1 77 ? -4.867 0.055 4.566 1.00 97.75 77 GLU A C 1
ATOM 556 O O . GLU A 1 77 ? -4.618 1.251 4.710 1.00 97.75 77 GLU A O 1
ATOM 561 N N . VAL A 1 78 ? -4.026 -0.816 4.014 1.00 98.00 78 VAL A N 1
ATOM 562 C CA . VAL A 1 78 ? -2.748 -0.454 3.399 1.00 98.00 78 VAL A CA 1
ATOM 563 C C . VAL A 1 78 ? -2.650 -1.128 2.032 1.00 98.00 78 VAL A C 1
ATOM 565 O O . VAL A 1 78 ? -2.871 -2.338 1.917 1.00 98.00 78 VAL A O 1
ATOM 568 N N . SER A 1 79 ? -2.316 -0.347 1.004 1.00 97.19 79 SER A N 1
ATOM 569 C CA . SER A 1 79 ? -1.892 -0.859 -0.301 1.00 97.19 79 SER A CA 1
ATOM 570 C C . SER A 1 79 ? -0.382 -1.098 -0.317 1.00 97.19 79 SER A C 1
ATOM 572 O O . SER A 1 79 ? 0.363 -0.373 0.337 1.00 97.19 79 SER A O 1
ATOM 574 N N . MET A 1 80 ? 0.076 -2.107 -1.059 1.00 97.00 80 MET A N 1
ATOM 575 C CA . MET A 1 80 ? 1.509 -2.343 -1.261 1.00 97.00 80 MET A CA 1
ATOM 576 C C . MET A 1 80 ? 2.130 -1.377 -2.285 1.00 97.00 80 MET A C 1
ATOM 578 O O . MET A 1 80 ? 3.334 -1.149 -2.210 1.00 97.00 80 MET A O 1
ATOM 582 N N . GLN A 1 81 ? 1.338 -0.869 -3.243 1.00 91.25 81 GLN A N 1
ATOM 583 C CA . GLN A 1 81 ? 1.752 0.141 -4.231 1.00 91.25 81 GLN A CA 1
ATOM 584 C C . GLN A 1 81 ? 2.202 1.449 -3.579 1.00 91.25 81 GLN A C 1
ATOM 586 O O . GLN A 1 81 ? 1.500 1.901 -2.645 1.00 91.25 81 GLN A O 1
#

Secondary structure (DSSP, 8-state):
-EEEESS-SSSTTTTSPP-HHHHHHHTTTTTTSS-TTS-----TT-HHHHHHHHHHHHHHHHHHHHHHHH-----EEEE--

Foldseek 3Di:
DEDEAQAWCDDDCNPPHHDLVSLCVVVCVQVPDDDPVDHGDHDPPSCLVVVQVVVRVVQQVVQVVVCVVVVDGDYHYGHSD

=== Feature glossary ===
A reading guide for the features in this record.

Start from the sequence.

  · Sequence gives the chain of amino acids in standard one-letter code (A=alanine, C=cysteine, …, Y=tyrosine), read N→C. It is the only feature that is directly encoded by the gene; all structural features are derived from the folded form of this sequence.

Fold it, and you get atomic coordinates and the backbone conformation that goes with them.

  · Structure coordinates are given as an mmCIF _atom_site loop: one row per atom with element, residue name, chain id, sequence number, and x/y/z position in Å. Only the four main-chain atoms per residue are included here; side chains are omitted to keep the record compact.

  · Backbone dihedral angles. Every residue except chain termini has a φ (preceding-C → N → Cα → C) and a ψ (N → Cα → C → next-N). They are reported in degrees following the IUPAC sign convention. Secondary structure is essentially a statement about which (φ, ψ) basin each residue occupies.

  · Eight-state secondary structure (DSSP): H is the canonical α-helix, G the tighter 3₁₀-helix, I the wider π-helix; E/B are β-structure, T and S are turns and bends, and '-' is everything else. DSSP derives these from the pattern of main-chain N–H···O=C hydrogen bonds, not from the sequence.

  · SS3 is a coarse helix/strand/coil call (letters a/b/c) made by the P-SEA algorithm from inter-Cα distances and dihedrals. It is less detailed than DSSP but needs only Cα positions.

Summarize the fold with a handful of shape descriptors and a per-residue structural alphabet.

  · Radius of gyration (Rg) is the root-mean-square distance of Cα atoms from their centroid — a single number for overall size and compactness. A globular domain of N residues has Rg ≈ 2.2·N^0.38 Å; an extended or disordered chain has a much larger Rg. The Cα contact count is the number of residue pairs whose Cα atoms are within 8 Å and are more than four positions apart in sequence — a standard proxy for tertiary packing density. The bounding box is the smallest axis-aligned box enclosing all Cα atoms.

  · 3Di is Foldseek's structural alphabet. Each residue is assigned one of twenty discrete states based on how its Cα sits relative to its spatial (not sequential) neighbors. Aligning 3Di strings finds structural homologs roughly as well as full 3D superposition, but orders of magnitude faster.

  · Solvent-accessible surface area (SASA) is the area in Å² traced out by the centre of a 1.4 Å probe sphere (a water molecule) rolled ov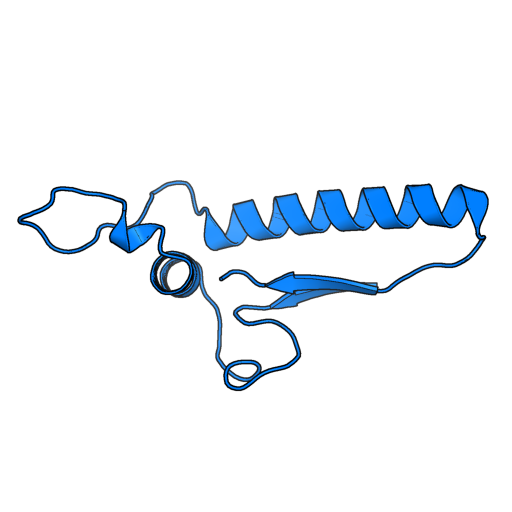er the protein's van der Waals surface (Shrake–Rupley / Lee–Richards construction). Buried residues have near-zero SASA; fully exposed residues can exceed 200 Å². The total SASA scales roughly with the number of surface residues.

Ask how reliable the model is.

  · For AlphaFold models, the B-factor field carries pLDDT — the model's own estimate of local accuracy on a 0–100 scale. Regions with pLDDT<50 should be treated as essentially unmodeled; they often correspond to intrinsically disordered segments.

  · For experimental (PDB) structures, the B-factor (temperature factor) quantifies the positional spread of each atom in the crystal — a combination of thermal vibration and static disorder — in units of Å². High B-factors mark flexible loops or poorly resolved regions; low B-factors mark the rigid, well-ordered core.

  · Predicted Aligned Error (PAE) is an AlphaFold confidence matrix: entry (i, j) is the expected error in the position of residue j, in ångströms, when the prediction is superimposed on the true structure at residue i. Low PAE within a block of residues means that block is internally rigid and well-predicted; high PAE between two blocks means their relative placement is uncertain even if each block individually is confident.

Place it in context: what it resembles, what it is annotated as, and how it looks.

  · Structural nearest neighbors (via Foldseek easy-search vs the PDB). Reported per hit: target PDB id, E-value, and alignment TM-score. A TM-score above ~0.5 is the conventional threshold for 'same fold'.

  · Functional annotations link the protein to curated databases. InterPro entries identify conserved domains and families by matching the sequence against member-database signatures (Pfam, PROSITE, CDD, …). Gene Ontology (GO) terms describe molecular function, biological process, and cellular component in a controlled vocabulary. CATH places the structure in a hierarchical fold classification (Class/Architecture/Topology/Homologous-superfamily). The organism is the source species.

  · The contact map is a binary N×N matrix image: pixel (i, j) is dark where Cα_i and Cα_j are within 8 Å and |i−j|>4. Because the |i−j|>4 filter removes local helical contacts, off-diagonal stripes parallel to the main diagonal indicate parallel β-sheets; stripes perpendicular to it indicate antiparallel β-sheets. The Ramachandran plot scatters every residue's (φ, ψ) pair against the sterically allowed regions. The PAE heatmap renders the predicted-aligned-error matrix.

  · Six rendered views show the 3D structure from the faces of a cube — i.e. along ±x, ±y, ±z. Rendering representation is drawn randomly per protein from cartoon (secondary-structure ribbons), sticks (backbone bonds), or molecular surface; coloring is either N→C rainbow (blue at the N-terminus through red at the C-terminus) or one color per chain.